Protein AF-A0A9E4GFV7-F1 (afdb_monomer_lite)

Sequence (165 aa):
MAEIDGLAEPTETRSSQTGSWGEEIHGLAEIPDEPLDQAEIGVVEPGEFSASGETPATPFGRDLQEWSGPLMRLGFSFVAGFSLGYALAFFLKLTLVIVGGLLLALFGLQYVSLVEVNWPGIQAYYEAFVAWMQPRAGSFREFVISNIPAAGMAGLGLLLGLRKK

Secondary structure (DSSP, 8-state):
----------------------S--S--------------------------------HHH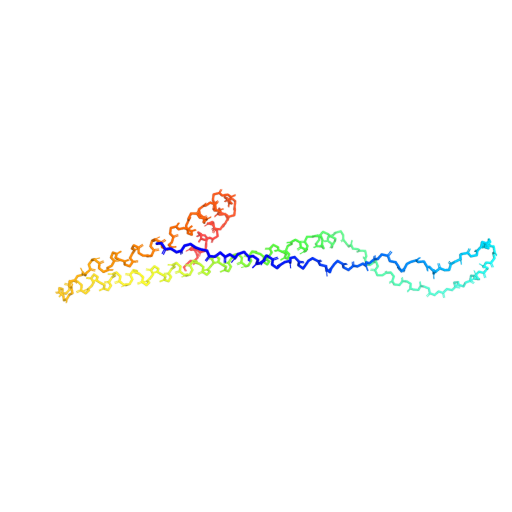HHHHHHHHHHHHHHHHHHHHHHHHHHHHHHHHHHHHHHHHHHHHHHHHHHTT-----HHHHHHHHHHHHHHHHHHHHHHHHHHHHTHHHHHHHHHHHHHHHT--

Structure (mmCIF, N/CA/C/O backbone):
data_AF-A0A9E4GFV7-F1
#
_entry.id   AF-A0A9E4GFV7-F1
#
loop_
_atom_site.group_PDB
_atom_site.id
_atom_site.type_symbol
_atom_site.label_atom_id
_atom_site.label_alt_id
_atom_site.label_comp_id
_atom_site.label_asym_id
_atom_site.label_entity_id
_atom_site.label_seq_id
_atom_site.pdbx_PDB_ins_code
_atom_site.Cartn_x
_atom_site.Cartn_y
_atom_site.Cartn_z
_atom_site.occupancy
_atom_site.B_iso_or_equiv
_atom_site.auth_seq_id
_atom_site.auth_comp_id
_atom_site.auth_asym_id
_atom_site.auth_atom_id
_atom_site.pdbx_PDB_model_num
ATOM 1 N N . MET A 1 1 ? 29.185 -39.917 36.099 1.00 45.16 1 MET A N 1
ATOM 2 C CA . MET A 1 1 ? 30.261 -40.884 35.803 1.00 45.16 1 MET A CA 1
ATOM 3 C C . MET A 1 1 ? 29.696 -41.963 34.897 1.00 45.16 1 MET A C 1
ATOM 5 O O . MET A 1 1 ? 28.927 -42.774 35.390 1.00 45.16 1 MET A O 1
ATOM 9 N N . ALA A 1 2 ? 30.013 -41.879 33.603 1.00 47.09 2 ALA A N 1
ATOM 10 C CA . ALA A 1 2 ? 30.158 -42.961 32.620 1.00 47.09 2 ALA A CA 1
ATOM 11 C C . ALA A 1 2 ? 30.236 -42.289 31.238 1.00 47.09 2 ALA A C 1
ATOM 13 O O . ALA A 1 2 ? 29.230 -42.029 30.587 1.00 47.09 2 ALA A O 1
ATOM 14 N N . GLU A 1 3 ? 31.460 -41.898 30.904 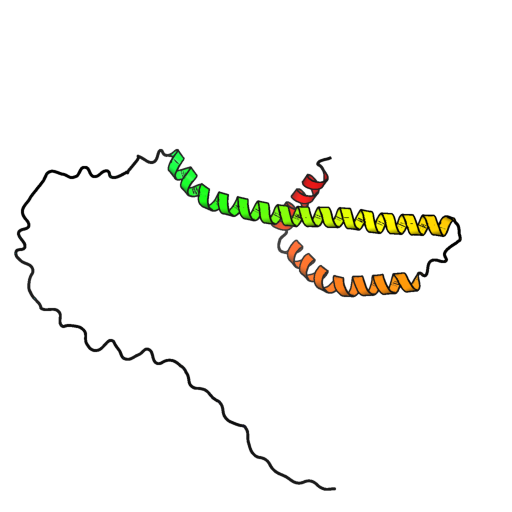1.00 53.06 3 GLU A N 1
ATOM 15 C CA . GLU A 1 3 ? 31.958 -41.626 29.559 1.00 53.06 3 GLU A CA 1
ATOM 16 C C . GLU A 1 3 ? 32.308 -42.960 28.894 1.00 53.06 3 GLU A C 1
ATOM 18 O O . GLU A 1 3 ? 32.741 -43.849 29.627 1.00 53.06 3 GLU A O 1
ATOM 23 N N . ILE A 1 4 ? 32.099 -43.050 27.571 1.00 52.94 4 ILE A N 1
ATOM 24 C CA . ILE A 1 4 ? 32.709 -43.911 26.526 1.00 52.94 4 ILE A CA 1
ATOM 25 C C . ILE A 1 4 ? 31.635 -44.313 25.497 1.00 52.94 4 ILE A C 1
ATOM 27 O O . ILE A 1 4 ? 30.527 -44.658 25.887 1.00 52.94 4 ILE A O 1
ATOM 31 N N . ASP A 1 5 ? 31.841 -44.393 24.187 1.00 49.22 5 ASP A N 1
ATOM 32 C CA . ASP A 1 5 ? 32.882 -44.004 23.225 1.00 49.22 5 ASP A CA 1
ATOM 33 C C . ASP A 1 5 ? 32.362 -44.536 21.859 1.00 49.22 5 ASP A C 1
ATOM 35 O O . ASP A 1 5 ? 31.526 -45.444 21.840 1.00 49.22 5 ASP A O 1
ATOM 39 N N . GLY A 1 6 ? 32.852 -44.016 20.731 1.00 57.94 6 GLY A N 1
ATOM 40 C CA . GLY A 1 6 ? 32.552 -44.507 19.370 1.00 57.94 6 GLY A CA 1
ATOM 41 C C . GLY A 1 6 ? 31.671 -43.543 18.565 1.00 57.94 6 GLY A C 1
ATOM 42 O O . GLY A 1 6 ? 30.458 -43.531 18.742 1.00 57.94 6 GLY A O 1
ATOM 43 N N . LEU A 1 7 ? 32.168 -42.601 17.751 1.00 53.88 7 LEU A N 1
ATOM 44 C CA . LEU A 1 7 ? 33.147 -42.661 16.645 1.00 53.88 7 LEU A CA 1
ATOM 45 C C . LEU A 1 7 ? 32.783 -43.661 15.531 1.00 53.88 7 LEU A C 1
ATOM 47 O O . LEU A 1 7 ? 32.591 -44.837 15.817 1.00 53.88 7 LEU A O 1
ATOM 51 N N . ALA A 1 8 ? 32.824 -43.145 14.287 1.00 52.62 8 ALA A N 1
ATOM 52 C CA . ALA A 1 8 ? 32.525 -43.734 12.963 1.00 52.62 8 ALA A CA 1
ATOM 53 C C . ALA A 1 8 ? 31.075 -43.479 12.478 1.00 52.62 8 ALA A C 1
ATOM 55 O O . ALA A 1 8 ? 30.134 -43.879 13.144 1.00 52.62 8 ALA A O 1
ATOM 56 N N . GLU A 1 9 ? 30.751 -42.807 11.366 1.00 63.97 9 GLU A N 1
ATOM 57 C CA . GLU A 1 9 ? 31.489 -42.365 10.173 1.00 63.97 9 GLU A CA 1
ATOM 58 C C . GLU A 1 9 ? 30.680 -41.271 9.426 1.00 63.97 9 GLU A C 1
ATOM 60 O O . GLU A 1 9 ? 29.446 -41.324 9.411 1.00 63.97 9 GLU A O 1
ATOM 65 N N . PRO A 1 10 ? 31.333 -40.299 8.758 1.00 60.88 10 PRO A N 1
ATOM 66 C CA . PRO A 1 10 ? 30.696 -39.442 7.763 1.00 60.88 10 PRO A CA 1
ATOM 67 C C . PRO A 1 10 ? 30.515 -40.225 6.454 1.00 60.88 10 PRO A C 1
ATOM 69 O O . PRO A 1 10 ? 31.488 -40.558 5.783 1.00 60.88 10 PRO A O 1
ATOM 72 N N . THR A 1 11 ? 29.273 -40.511 6.065 1.00 55.50 11 THR A N 1
ATOM 73 C CA . THR A 1 11 ? 28.989 -41.125 4.761 1.00 55.50 11 THR A CA 1
ATOM 74 C C . THR A 1 11 ? 29.206 -40.105 3.644 1.00 55.50 11 THR A C 1
ATOM 76 O O . THR A 1 11 ? 28.389 -39.225 3.389 1.00 55.50 11 THR A O 1
ATOM 79 N N . GLU A 1 12 ? 30.389 -40.224 3.045 1.00 57.69 12 GLU A N 1
ATOM 80 C CA . GLU A 1 12 ? 30.767 -39.943 1.661 1.00 57.69 12 GLU A CA 1
ATOM 81 C C . GLU A 1 12 ? 29.732 -39.245 0.760 1.00 57.69 12 GLU A C 1
ATOM 83 O O . GLU A 1 12 ? 28.729 -39.796 0.307 1.00 57.69 12 GLU A O 1
ATOM 88 N N . THR A 1 13 ? 30.101 -38.017 0.407 1.00 52.94 13 THR A N 1
ATOM 89 C CA . THR A 1 13 ? 30.185 -37.493 -0.963 1.00 52.94 13 THR A CA 1
ATOM 90 C C . THR A 1 13 ? 29.754 -38.437 -2.096 1.00 52.94 13 THR A C 1
ATOM 92 O O . THR A 1 13 ? 30.529 -39.273 -2.555 1.00 52.94 13 THR A O 1
ATOM 95 N N . ARG A 1 14 ? 28.577 -38.186 -2.684 1.00 43.41 14 ARG A N 1
ATOM 96 C CA . ARG A 1 14 ? 28.228 -38.668 -4.032 1.00 43.41 14 ARG A CA 1
ATOM 97 C C . ARG A 1 14 ? 28.362 -37.541 -5.054 1.00 43.41 14 ARG A C 1
ATOM 99 O O . ARG A 1 14 ? 27.383 -36.989 -5.542 1.00 43.41 14 ARG A O 1
ATOM 106 N N . SER A 1 15 ? 29.607 -37.205 -5.369 1.00 53.91 15 SER A N 1
ATOM 107 C CA . SER A 1 15 ? 29.991 -36.508 -6.595 1.00 53.91 15 SER A CA 1
ATOM 108 C C . SER A 1 15 ? 30.201 -37.541 -7.703 1.00 53.91 15 SER A C 1
ATOM 110 O O . SER A 1 15 ? 31.150 -38.316 -7.620 1.00 53.91 15 SER A O 1
ATOM 112 N N . SER A 1 16 ? 29.32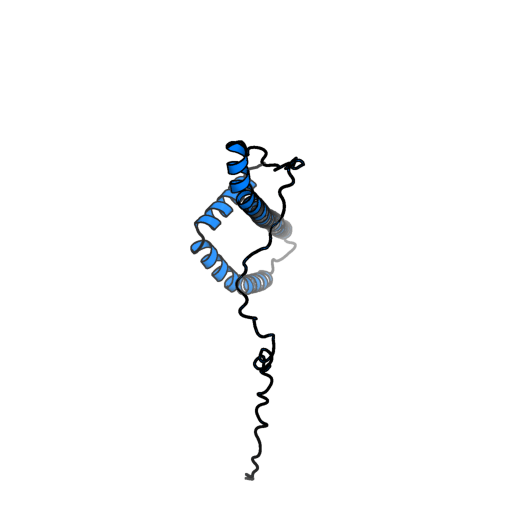3 -37.591 -8.710 1.00 56.09 16 SER A N 1
ATOM 113 C CA . SER A 1 16 ? 29.622 -38.129 -10.057 1.00 56.09 16 SER A CA 1
ATOM 114 C C . SER A 1 16 ? 28.362 -38.214 -10.925 1.00 56.09 16 SER A C 1
ATOM 116 O 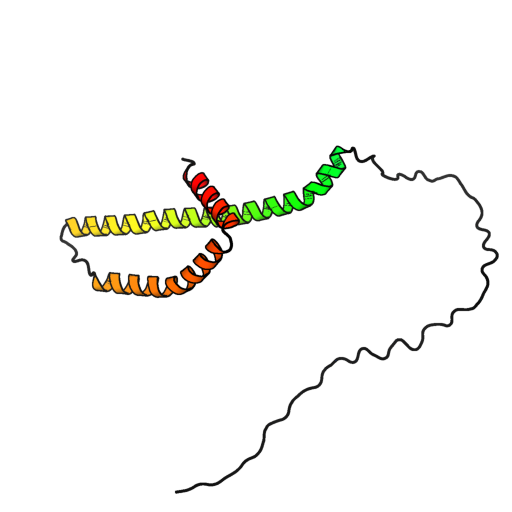O . SER A 1 16 ? 27.718 -39.255 -11.012 1.00 56.09 16 SER A O 1
ATOM 118 N N . GLN A 1 17 ? 28.028 -37.128 -11.624 1.00 51.59 17 GLN A N 1
ATOM 119 C CA . GLN A 1 17 ? 27.384 -37.253 -12.937 1.00 51.59 17 GLN A CA 1
ATOM 120 C C . GLN A 1 17 ? 27.592 -35.980 -13.765 1.00 51.59 17 GLN A C 1
ATOM 122 O O . GLN A 1 17 ? 26.668 -35.246 -14.095 1.00 51.59 17 GLN A O 1
ATOM 127 N N . THR A 1 18 ? 28.852 -35.690 -14.082 1.00 53.72 18 THR A N 1
ATOM 128 C CA . THR A 1 18 ? 29.179 -34.779 -15.179 1.00 53.72 18 THR A CA 1
ATOM 129 C C . THR A 1 18 ? 29.176 -35.617 -16.450 1.00 53.72 18 THR A C 1
ATOM 131 O O . THR A 1 18 ? 30.054 -36.459 -16.639 1.00 53.72 18 THR A O 1
ATOM 134 N N . GLY A 1 19 ? 28.144 -35.447 -17.276 1.00 48.47 19 GLY A N 1
ATOM 135 C CA . GLY A 1 19 ? 28.059 -36.075 -18.589 1.00 48.47 19 GLY A CA 1
ATOM 136 C C . GLY A 1 19 ? 29.269 -35.689 -19.433 1.00 48.47 19 GLY A C 1
ATOM 137 O O . GLY A 1 19 ? 29.464 -34.516 -19.748 1.00 48.47 19 GLY A O 1
ATOM 138 N N . SER A 1 20 ? 30.081 -36.697 -19.737 1.00 54.44 20 SER A N 1
ATOM 139 C CA . SER A 1 20 ? 31.153 -36.673 -20.722 1.00 54.44 20 SER A CA 1
ATOM 140 C C . SER A 1 20 ? 30.538 -36.489 -22.111 1.00 54.44 20 SER A C 1
ATOM 142 O O . SER A 1 20 ? 29.921 -37.408 -22.641 1.00 54.44 20 SER A O 1
ATOM 144 N N . TRP A 1 21 ? 30.675 -35.289 -22.672 1.00 52.56 21 TRP A N 1
ATOM 145 C CA . TRP A 1 21 ? 30.280 -34.939 -24.042 1.00 52.56 21 TRP A CA 1
ATOM 146 C C . TRP A 1 21 ? 31.533 -34.644 -24.880 1.00 52.56 21 TRP A C 1
ATOM 148 O O . TRP A 1 21 ? 31.685 -33.545 -25.407 1.00 52.56 21 TRP A O 1
ATOM 158 N N . GLY A 1 22 ? 32.483 -35.586 -24.906 1.00 60.06 22 GLY A N 1
ATOM 159 C CA . GLY A 1 22 ? 33.850 -35.315 -25.369 1.00 60.06 22 GLY A CA 1
ATOM 160 C C . GLY A 1 22 ? 34.445 -36.202 -26.466 1.00 60.06 22 GLY A C 1
ATOM 161 O O . GLY A 1 22 ? 35.547 -35.883 -26.893 1.00 60.06 22 GLY A O 1
ATOM 162 N N . GLU A 1 23 ? 33.803 -37.278 -26.943 1.00 57.78 23 GLU A N 1
ATOM 163 C CA . GLU A 1 23 ? 34.513 -38.281 -27.774 1.00 57.78 23 GLU A CA 1
ATOM 164 C C . GLU A 1 23 ? 33.721 -38.859 -28.971 1.00 57.78 23 GLU A C 1
ATOM 166 O O . GLU A 1 23 ? 33.834 -40.041 -29.272 1.00 57.78 23 GLU A O 1
ATOM 171 N N . GLU A 1 24 ? 32.962 -38.044 -29.717 1.00 56.12 24 GLU A N 1
ATOM 172 C CA . GLU A 1 24 ? 32.295 -38.496 -30.965 1.00 56.12 24 GLU A CA 1
ATOM 173 C C . GLU A 1 24 ? 32.476 -37.551 -32.174 1.00 56.12 24 GLU A C 1
ATOM 175 O O . GLU A 1 24 ? 31.536 -37.296 -32.921 1.00 56.12 24 GLU A O 1
ATOM 180 N N . ILE A 1 25 ? 33.687 -37.033 -32.426 1.00 57.78 25 ILE A N 1
ATOM 181 C CA . ILE A 1 25 ? 33.999 -36.397 -33.734 1.00 57.78 25 ILE A CA 1
ATOM 182 C C . ILE A 1 25 ? 35.236 -36.966 -34.445 1.00 57.78 25 ILE A C 1
ATOM 184 O O . ILE A 1 25 ? 35.728 -36.386 -35.410 1.00 57.78 25 ILE A O 1
ATOM 188 N N . HIS A 1 26 ? 35.717 -38.140 -34.032 1.00 55.50 26 HIS A N 1
ATOM 189 C CA . HIS A 1 26 ? 36.715 -38.895 -34.793 1.00 55.50 26 HIS A CA 1
ATOM 190 C C . HIS A 1 26 ? 36.020 -39.834 -35.787 1.00 55.50 26 HIS A C 1
ATOM 192 O O . HIS A 1 26 ? 35.773 -40.994 -35.474 1.00 55.50 26 HIS A O 1
ATOM 198 N N . GLY A 1 27 ? 35.718 -39.341 -36.993 1.00 58.59 27 GLY A N 1
ATOM 199 C CA . GLY A 1 27 ? 35.393 -40.230 -38.116 1.00 58.59 27 GLY A CA 1
ATOM 200 C C . GLY A 1 27 ? 34.314 -39.764 -39.086 1.00 58.59 27 GLY A C 1
ATOM 201 O O . GLY A 1 27 ? 33.407 -40.538 -39.370 1.00 58.59 27 GLY A O 1
ATOM 202 N N . LEU A 1 28 ? 34.420 -38.556 -39.648 1.00 57.91 28 LEU A N 1
ATOM 203 C CA . LEU A 1 28 ? 33.692 -38.213 -40.874 1.00 57.91 28 LEU A CA 1
ATOM 204 C C . LEU A 1 28 ? 34.648 -37.633 -41.927 1.00 57.91 28 LEU A C 1
ATOM 206 O O . LEU A 1 28 ? 35.062 -36.484 -41.844 1.00 57.91 28 LEU A O 1
ATOM 210 N N . ALA A 1 29 ? 34.964 -38.502 -42.890 1.00 59.06 29 ALA A N 1
ATOM 211 C CA . ALA A 1 29 ? 35.114 -38.232 -44.320 1.00 59.06 29 ALA A CA 1
ATOM 212 C C . ALA A 1 29 ? 36.098 -37.129 -44.763 1.00 59.06 29 ALA A C 1
ATOM 214 O O . ALA A 1 29 ? 35.738 -35.978 -44.987 1.00 59.06 29 ALA A O 1
ATOM 215 N N . GLU A 1 30 ? 37.345 -37.558 -44.944 1.00 57.72 30 GLU A N 1
ATOM 216 C CA . GLU A 1 30 ? 38.191 -37.341 -46.131 1.00 57.72 30 GLU A CA 1
ATOM 217 C C . GLU A 1 30 ? 37.554 -36.492 -47.255 1.00 57.72 30 GLU A C 1
ATOM 219 O O . GLU A 1 30 ? 36.613 -36.923 -47.922 1.00 57.72 30 GLU A O 1
ATOM 224 N N . ILE A 1 31 ? 38.078 -35.279 -47.458 1.00 67.56 31 ILE A N 1
ATOM 225 C CA . ILE A 1 31 ? 37.732 -34.397 -48.581 1.00 67.56 31 ILE A CA 1
ATOM 226 C C . ILE A 1 31 ? 38.681 -34.747 -49.740 1.00 67.56 31 ILE A C 1
ATOM 228 O O . ILE A 1 31 ? 39.886 -34.591 -49.560 1.00 67.56 31 ILE A O 1
ATOM 232 N N . PRO A 1 32 ? 38.193 -35.225 -50.898 1.00 65.56 32 PRO A N 1
ATOM 233 C CA . PRO A 1 32 ? 39.040 -35.460 -52.065 1.00 65.56 32 PRO A CA 1
ATOM 234 C C . PRO A 1 32 ? 39.450 -34.138 -52.739 1.00 65.56 32 PRO A C 1
ATOM 236 O O . PRO A 1 32 ? 38.620 -33.260 -52.979 1.00 65.56 32 PRO A O 1
ATOM 239 N N . ASP A 1 33 ? 40.738 -34.023 -53.065 1.00 65.88 33 ASP A N 1
ATOM 240 C CA . ASP A 1 33 ? 41.407 -32.838 -53.620 1.00 65.88 33 ASP A CA 1
ATOM 241 C C . ASP A 1 33 ? 41.214 -32.677 -55.149 1.00 65.88 33 ASP A C 1
ATOM 243 O O . ASP A 1 33 ? 42.184 -32.501 -55.891 1.00 65.88 33 ASP A O 1
ATOM 247 N N . GLU A 1 34 ? 39.983 -32.765 -55.664 1.00 67.56 34 GLU A N 1
ATOM 248 C CA . GLU A 1 34 ? 39.726 -32.568 -57.102 1.00 67.56 34 GLU A CA 1
ATOM 249 C C . GLU A 1 34 ? 39.539 -31.077 -57.466 1.00 67.56 34 GLU A C 1
ATOM 251 O O . GLU A 1 34 ? 38.700 -30.391 -56.872 1.00 67.56 34 GLU A O 1
ATOM 256 N N . PRO A 1 35 ? 40.288 -30.540 -58.454 1.00 60.00 35 PRO A N 1
ATOM 257 C CA . PRO A 1 35 ? 40.050 -29.201 -58.976 1.00 60.00 35 PRO A CA 1
ATOM 258 C C . PRO A 1 35 ? 38.733 -29.185 -59.761 1.00 60.00 35 PRO A C 1
ATOM 260 O O . PRO A 1 35 ? 38.550 -29.937 -60.709 1.00 60.00 35 PRO A O 1
ATOM 263 N N . LEU A 1 36 ? 37.806 -28.316 -59.359 1.00 58.44 36 LEU A N 1
ATOM 264 C CA . LEU A 1 36 ? 36.507 -28.134 -60.010 1.00 58.44 36 LEU A CA 1
ATOM 265 C C . LEU A 1 36 ? 36.656 -27.350 -61.325 1.00 58.44 36 LEU A C 1
ATOM 267 O O . LEU A 1 36 ? 36.263 -26.185 -61.410 1.00 58.44 36 LEU A O 1
ATOM 271 N N . ASP A 1 37 ? 37.229 -27.970 -62.354 1.00 57.41 37 ASP A N 1
ATOM 272 C CA . ASP A 1 37 ? 37.051 -27.545 -63.736 1.00 57.41 37 ASP A CA 1
ATOM 273 C C . ASP A 1 37 ? 35.950 -28.387 -64.403 1.00 57.41 37 ASP A C 1
ATOM 275 O O . ASP A 1 37 ? 35.968 -29.610 -64.378 1.00 57.41 37 ASP A O 1
ATOM 279 N N . GLN A 1 38 ? 34.989 -27.701 -65.032 1.00 54.28 38 GLN A N 1
ATOM 280 C CA . GLN A 1 38 ? 33.956 -28.261 -65.921 1.00 54.28 38 GLN A CA 1
ATOM 281 C C . GLN A 1 38 ? 32.694 -28.859 -65.269 1.00 54.28 38 GLN A C 1
ATOM 283 O O . GLN A 1 38 ? 32.363 -30.030 -65.434 1.00 54.28 38 GLN A O 1
ATOM 288 N N . ALA A 1 39 ? 31.871 -27.984 -64.683 1.00 53.16 39 ALA A N 1
ATOM 289 C CA . ALA A 1 39 ? 30.416 -28.129 -64.765 1.00 53.16 39 ALA A CA 1
ATOM 290 C C . ALA A 1 39 ? 29.864 -27.043 -65.703 1.00 53.16 39 ALA A C 1
ATOM 292 O O . ALA A 1 39 ? 29.544 -25.930 -65.287 1.00 53.16 39 ALA A O 1
ATOM 293 N N . GLU A 1 40 ? 29.803 -27.365 -66.996 1.00 55.53 40 GLU A N 1
ATOM 294 C CA . GLU A 1 40 ? 29.053 -26.608 -67.997 1.00 55.53 40 GLU A CA 1
ATOM 295 C C . GLU A 1 40 ? 27.552 -26.783 -67.693 1.00 55.53 40 GLU A C 1
ATOM 297 O O . GLU A 1 40 ? 26.933 -27.783 -68.058 1.00 55.53 40 GLU A O 1
ATOM 302 N N . ILE A 1 41 ? 26.963 -25.845 -66.948 1.00 54.50 41 ILE A N 1
ATOM 303 C CA . ILE A 1 41 ? 25.509 -25.763 -66.779 1.00 54.50 41 ILE A CA 1
ATOM 304 C C . ILE A 1 41 ? 24.991 -24.814 -67.857 1.00 54.50 41 ILE A C 1
ATOM 306 O O . ILE A 1 41 ? 25.247 -23.610 -67.831 1.00 54.50 41 ILE A O 1
ATOM 310 N N . GLY A 1 42 ? 24.296 -25.399 -68.830 1.00 48.28 42 GLY A N 1
ATOM 311 C CA . GLY A 1 42 ? 23.707 -24.707 -69.966 1.00 48.28 42 GLY A CA 1
ATOM 312 C C . GLY A 1 42 ? 22.725 -23.606 -69.563 1.00 48.28 42 GLY A C 1
ATOM 313 O O . GLY A 1 42 ? 21.895 -23.760 -68.668 1.00 48.28 42 GLY A O 1
ATOM 314 N N . VAL A 1 43 ? 22.822 -22.500 -70.294 1.00 58.03 43 VAL A N 1
ATOM 315 C CA . VAL A 1 43 ? 21.874 -21.387 -70.313 1.00 58.03 43 VAL A CA 1
ATOM 316 C C . VAL A 1 43 ? 20.490 -21.882 -70.743 1.00 58.03 43 VAL A C 1
ATOM 318 O O . VAL A 1 43 ? 20.318 -22.345 -71.871 1.00 58.03 43 VAL A O 1
ATOM 321 N N . VAL A 1 44 ? 19.496 -21.713 -69.867 1.00 61.28 44 VAL A N 1
ATOM 322 C CA . VAL A 1 44 ? 18.069 -21.650 -70.220 1.00 61.28 44 VAL A CA 1
ATOM 323 C C . VAL A 1 44 ? 17.432 -20.485 -69.448 1.00 61.28 44 VAL A C 1
ATOM 325 O O . VAL A 1 44 ? 16.983 -20.645 -68.319 1.00 61.28 44 VAL A O 1
ATOM 328 N N . GLU A 1 45 ? 17.380 -19.305 -70.067 1.00 60.44 45 GLU A N 1
ATOM 329 C CA . GLU A 1 45 ? 16.259 -18.359 -69.899 1.00 60.44 45 GLU A CA 1
ATOM 330 C C . GLU A 1 45 ? 15.182 -18.771 -70.926 1.00 60.44 45 GLU A C 1
ATOM 332 O O . GLU A 1 45 ? 15.586 -19.204 -72.009 1.00 60.44 45 GLU A O 1
ATOM 337 N N . PRO A 1 46 ? 13.851 -18.675 -70.697 1.00 54.25 46 PRO A N 1
ATOM 338 C CA . PRO A 1 46 ? 13.146 -17.671 -69.893 1.00 54.25 46 PRO A CA 1
ATOM 339 C C . PRO A 1 46 ? 12.024 -18.246 -68.997 1.00 54.25 46 PRO A C 1
ATOM 341 O O . PRO A 1 46 ? 11.250 -19.115 -69.402 1.00 54.25 46 PRO A O 1
ATOM 344 N N . GLY A 1 47 ? 11.846 -17.701 -67.795 1.00 54.44 47 GLY A N 1
ATOM 345 C CA . GLY A 1 47 ? 10.704 -18.109 -66.971 1.00 54.44 47 GLY A CA 1
ATOM 346 C C . GLY A 1 47 ? 10.673 -17.616 -65.538 1.00 54.44 47 GLY A C 1
ATOM 347 O O . GLY A 1 47 ? 9.935 -18.181 -64.741 1.00 54.44 47 GLY A O 1
ATOM 348 N N . GLU A 1 48 ? 11.424 -16.578 -65.187 1.00 50.75 48 GLU A N 1
ATOM 349 C CA . GLU A 1 48 ? 11.317 -15.981 -63.862 1.00 50.75 48 GLU A CA 1
ATOM 350 C C . GLU A 1 48 ? 10.388 -14.771 -63.933 1.00 50.75 48 GLU A C 1
ATOM 352 O O . GLU A 1 48 ? 10.812 -13.619 -63.941 1.00 50.75 48 GLU A O 1
ATOM 357 N N . PHE A 1 49 ? 9.077 -15.029 -63.879 1.00 55.09 49 PHE A N 1
ATOM 358 C CA . PHE A 1 49 ? 8.241 -14.155 -63.058 1.00 55.09 49 PHE A CA 1
ATOM 359 C C . PHE A 1 49 ? 8.656 -14.401 -61.605 1.00 55.09 49 PHE A C 1
ATOM 361 O O . PHE A 1 49 ? 7.951 -15.037 -60.822 1.00 55.09 49 PHE A O 1
ATOM 368 N N . SER A 1 50 ? 9.832 -13.882 -61.253 1.00 53.72 50 SER A N 1
ATOM 369 C CA . SER A 1 50 ? 10.115 -13.489 -59.892 1.00 53.72 50 SER A CA 1
ATOM 370 C C . SER A 1 50 ? 9.089 -12.413 -59.580 1.00 53.72 50 SER A C 1
ATOM 372 O O . SER A 1 50 ? 9.289 -11.226 -59.819 1.00 53.72 50 SER A O 1
ATOM 374 N N . ALA A 1 51 ? 7.954 -12.845 -59.037 1.00 54.44 51 ALA A N 1
ATOM 375 C CA . ALA A 1 51 ? 7.243 -12.056 -58.059 1.00 54.44 51 ALA A CA 1
ATOM 376 C C . ALA A 1 51 ? 8.172 -11.933 -56.843 1.00 54.44 51 ALA A C 1
ATOM 378 O O . ALA A 1 51 ? 7.911 -12.487 -55.777 1.00 54.44 51 ALA A O 1
ATOM 379 N N . SER A 1 52 ? 9.285 -11.211 -57.008 1.00 49.78 52 SER A N 1
ATOM 380 C CA . SER A 1 52 ? 9.869 -10.481 -55.910 1.00 49.78 52 SER A CA 1
ATOM 381 C C . SER A 1 52 ? 8.753 -9.549 -55.472 1.00 49.78 52 SER A C 1
ATOM 383 O O . SER A 1 52 ? 8.470 -8.516 -56.075 1.00 49.78 52 SER A O 1
ATOM 385 N N . GLY A 1 53 ? 8.037 -9.975 -54.435 1.00 56.16 53 GLY A N 1
ATOM 386 C CA . GLY A 1 53 ? 7.098 -9.158 -53.685 1.00 56.16 53 GLY A CA 1
ATOM 387 C C . GLY A 1 53 ? 7.819 -8.026 -52.958 1.00 56.16 53 GLY A C 1
ATOM 388 O O . GLY A 1 53 ? 7.493 -7.723 -51.816 1.00 56.16 53 GLY A O 1
ATOM 389 N N . GLU A 1 54 ? 8.781 -7.377 -53.608 1.00 58.41 54 GLU A N 1
ATOM 390 C CA . GLU A 1 54 ? 9.272 -6.057 -53.273 1.00 58.41 54 GLU A CA 1
ATOM 391 C C . GLU A 1 54 ? 8.180 -5.078 -53.695 1.00 58.41 54 GLU A C 1
ATOM 393 O O . GLU A 1 54 ? 8.308 -4.291 -54.630 1.00 58.41 54 GLU A O 1
ATOM 398 N N . THR A 1 55 ? 7.048 -5.147 -52.989 1.00 59.25 55 THR A N 1
ATOM 399 C CA . THR A 1 55 ? 6.165 -3.993 -52.906 1.00 59.25 55 THR A CA 1
ATOM 400 C C . THR A 1 55 ? 7.066 -2.880 -52.389 1.00 59.25 55 THR A C 1
ATOM 402 O O . THR A 1 55 ? 7.606 -3.045 -51.290 1.00 59.25 55 THR A O 1
ATOM 405 N N . PRO A 1 56 ? 7.315 -1.803 -53.157 1.00 59.75 56 PRO A N 1
ATOM 406 C CA . PRO A 1 56 ? 8.188 -0.739 -52.707 1.00 59.75 56 PRO A CA 1
ATOM 407 C C . PRO A 1 56 ? 7.569 -0.224 -51.420 1.00 59.75 56 PRO A C 1
ATOM 409 O O . PRO A 1 56 ? 6.489 0.366 -51.438 1.00 59.75 56 PRO A O 1
ATOM 412 N N . ALA A 1 57 ? 8.200 -0.548 -50.290 1.00 60.34 57 ALA A N 1
ATOM 413 C CA . ALA A 1 57 ? 7.729 -0.120 -48.995 1.00 60.34 57 ALA A CA 1
ATOM 414 C C . ALA A 1 57 ? 7.775 1.405 -49.030 1.00 60.34 57 ALA A C 1
ATOM 416 O O . ALA A 1 57 ? 8.850 2.008 -48.944 1.00 60.34 57 ALA A O 1
ATOM 417 N N . THR A 1 58 ? 6.609 2.020 -49.243 1.00 64.88 58 THR A N 1
ATOM 418 C CA . THR A 1 58 ? 6.422 3.466 -49.160 1.00 64.88 58 THR A CA 1
ATOM 419 C C . THR A 1 58 ? 7.126 3.949 -47.895 1.00 64.88 58 THR A C 1
ATOM 421 O O . THR A 1 58 ? 7.014 3.256 -46.884 1.00 64.88 58 THR A O 1
ATOM 424 N N . PRO A 1 59 ? 7.840 5.090 -47.912 1.00 67.06 59 PRO A N 1
ATOM 425 C CA . PRO A 1 59 ? 8.652 5.548 -46.780 1.00 67.06 59 PRO A CA 1
ATOM 426 C C . PRO A 1 59 ? 7.923 5.435 -45.429 1.00 67.06 59 PRO A C 1
ATOM 428 O O . PRO A 1 59 ? 8.445 4.838 -44.496 1.00 67.06 59 PRO A O 1
ATOM 431 N N . PHE A 1 60 ? 6.644 5.827 -45.403 1.00 64.62 60 PHE A N 1
ATOM 432 C CA . PHE A 1 60 ? 5.752 5.726 -44.243 1.00 64.62 60 PHE A CA 1
ATOM 433 C C . PHE A 1 60 ? 5.514 4.305 -43.699 1.00 64.62 60 PHE A C 1
ATOM 435 O O . PHE A 1 60 ? 5.248 4.136 -42.514 1.00 64.62 60 PHE A O 1
ATOM 442 N N . GLY A 1 61 ? 5.577 3.270 -44.537 1.00 68.38 61 GLY A N 1
ATOM 443 C CA . GLY A 1 61 ? 5.364 1.882 -44.123 1.00 68.38 61 GLY A CA 1
ATOM 444 C C . GLY A 1 61 ? 6.529 1.316 -43.311 1.00 68.38 61 GLY A C 1
ATOM 445 O O . GLY A 1 61 ? 6.300 0.547 -42.381 1.00 68.38 61 GLY A O 1
ATOM 446 N N . ARG A 1 62 ? 7.769 1.733 -43.611 1.00 71.19 62 ARG A N 1
ATOM 447 C CA . ARG A 1 62 ? 8.958 1.298 -42.859 1.00 71.19 62 ARG A CA 1
ATOM 448 C C . ARG A 1 62 ? 8.994 1.902 -41.460 1.00 71.19 62 ARG A C 1
ATOM 450 O O . ARG A 1 62 ? 9.245 1.171 -40.506 1.00 71.19 62 ARG A O 1
ATOM 457 N N . ASP A 1 63 ? 8.632 3.177 -41.341 1.00 75.50 63 ASP A N 1
ATOM 458 C CA . ASP A 1 63 ? 8.562 3.865 -40.051 1.00 75.50 63 ASP A CA 1
ATOM 459 C C . ASP A 1 63 ? 7.502 3.210 -39.147 1.00 75.50 63 ASP A C 1
ATOM 461 O O . ASP A 1 63 ? 7.757 2.872 -37.997 1.00 75.50 63 ASP A O 1
ATOM 465 N N . LEU A 1 64 ? 6.309 2.911 -39.665 1.00 70.56 64 LEU A N 1
ATOM 466 C CA . LEU A 1 64 ? 5.280 2.232 -38.869 1.00 70.56 64 LEU A CA 1
ATOM 467 C C . LEU A 1 64 ? 5.686 0.804 -38.471 1.00 70.56 64 LEU A C 1
ATOM 469 O O . LEU A 1 64 ? 5.359 0.373 -37.366 1.00 70.56 64 LEU A O 1
ATOM 473 N N . GLN A 1 65 ? 6.417 0.080 -39.324 1.00 73.69 65 GLN A N 1
ATOM 474 C CA . GLN A 1 65 ? 6.930 -1.255 -39.004 1.00 73.69 65 GLN A CA 1
ATOM 475 C C . GLN A 1 65 ? 7.966 -1.200 -37.868 1.00 73.69 65 GLN A C 1
ATOM 477 O O . GLN A 1 65 ? 7.891 -2.011 -36.944 1.00 73.69 65 GLN A O 1
ATOM 482 N N . GLU A 1 66 ? 8.867 -0.214 -37.883 1.00 78.75 66 GLU A N 1
ATOM 483 C CA . GLU A 1 66 ? 9.881 0.009 -36.841 1.00 78.75 66 GLU A CA 1
ATOM 484 C C . GLU A 1 66 ? 9.250 0.402 -35.496 1.00 78.75 66 GLU A C 1
ATOM 486 O O . GLU A 1 66 ? 9.634 -0.105 -34.439 1.00 78.75 66 GLU A O 1
ATOM 491 N N . TRP A 1 67 ? 8.210 1.237 -35.531 1.00 76.94 67 TRP A N 1
ATOM 492 C CA . TRP A 1 67 ? 7.517 1.695 -34.328 1.00 76.94 67 TRP A CA 1
ATOM 493 C C . TRP A 1 67 ? 6.458 0.704 -33.814 1.00 76.94 67 TRP A C 1
ATOM 495 O O . TRP A 1 67 ? 6.135 0.731 -32.626 1.00 76.94 67 TRP A O 1
ATOM 505 N N . SER A 1 68 ? 5.953 -0.216 -34.646 1.00 78.75 68 SER A N 1
ATOM 506 C CA . SER A 1 68 ? 4.909 -1.186 -34.266 1.00 78.75 68 SER A CA 1
ATOM 507 C C . SER A 1 68 ? 5.308 -2.102 -33.101 1.00 78.75 68 SER A C 1
ATOM 509 O O . SER A 1 68 ? 4.509 -2.328 -32.187 1.00 78.75 68 SER A O 1
ATOM 511 N N . GLY A 1 69 ? 6.552 -2.591 -33.087 1.00 79.44 69 GLY A N 1
ATOM 512 C CA . GLY A 1 69 ? 7.065 -3.498 -32.055 1.00 79.44 69 GLY A CA 1
ATOM 513 C C . GLY A 1 69 ? 7.132 -2.854 -30.662 1.00 79.44 69 GLY A C 1
ATOM 514 O O . GLY A 1 69 ? 6.557 -3.394 -29.709 1.00 79.44 69 GLY A O 1
ATOM 515 N N . PRO A 1 70 ? 7.790 -1.689 -30.514 1.00 81.88 70 PRO A N 1
ATOM 516 C CA . PRO A 1 70 ? 7.804 -0.934 -29.264 1.00 81.88 70 PRO A CA 1
ATOM 517 C C . PRO A 1 70 ? 6.409 -0.479 -28.820 1.00 81.88 70 PRO A C 1
ATOM 519 O O . PRO A 1 70 ? 6.089 -0.603 -27.640 1.00 81.88 70 PRO A O 1
ATOM 522 N N . LEU A 1 71 ? 5.555 -0.013 -29.738 1.00 82.62 71 LEU A N 1
ATOM 523 C CA . LEU A 1 71 ? 4.223 0.504 -29.403 1.00 82.62 71 LEU A CA 1
ATOM 524 C C . LEU A 1 71 ? 3.284 -0.596 -28.878 1.00 82.62 71 LEU A C 1
ATOM 526 O O . LEU A 1 71 ? 2.561 -0.369 -27.911 1.00 82.62 71 LEU A O 1
ATOM 530 N N . MET A 1 72 ? 3.350 -1.809 -29.440 1.00 82.88 72 MET A N 1
ATOM 531 C CA . MET A 1 72 ? 2.657 -2.996 -28.912 1.00 82.88 72 MET A CA 1
ATOM 532 C C . MET A 1 72 ? 3.115 -3.343 -27.488 1.00 82.88 72 MET A C 1
ATOM 534 O O . MET A 1 72 ? 2.293 -3.570 -26.597 1.00 82.88 72 MET A O 1
ATOM 538 N N . ARG A 1 73 ? 4.433 -3.347 -27.247 1.00 79.81 73 ARG A N 1
ATOM 539 C CA . ARG A 1 73 ? 5.015 -3.632 -25.923 1.00 79.81 73 ARG A CA 1
ATOM 540 C C . ARG A 1 73 ? 4.640 -2.567 -24.885 1.00 79.81 73 ARG A C 1
ATOM 542 O O . ARG A 1 73 ? 4.354 -2.890 -23.728 1.00 79.81 73 ARG A O 1
ATOM 549 N N . LEU A 1 74 ? 4.595 -1.306 -25.300 1.00 84.38 74 LEU A N 1
ATOM 550 C CA . LEU A 1 74 ? 4.244 -0.171 -24.449 1.00 84.38 74 LEU A CA 1
ATOM 551 C C . LEU A 1 74 ? 2.735 -0.141 -24.164 1.00 84.38 74 LEU A C 1
ATOM 553 O O . LEU A 1 74 ? 2.333 0.059 -23.023 1.00 84.38 74 LEU A O 1
ATOM 557 N N . GLY A 1 75 ? 1.896 -0.453 -25.155 1.00 82.56 75 GLY A N 1
ATOM 558 C CA . GLY A 1 75 ? 0.449 -0.577 -24.985 1.00 82.56 75 GLY A CA 1
ATOM 559 C C . GLY A 1 75 ? 0.061 -1.678 -23.995 1.00 82.56 75 GLY A C 1
ATOM 560 O O . GLY A 1 75 ? -0.723 -1.432 -23.080 1.00 82.56 75 GLY A O 1
ATOM 561 N N . PHE A 1 76 ? 0.653 -2.871 -24.112 1.00 83.88 76 PHE A N 1
ATOM 562 C CA . PHE A 1 76 ? 0.361 -3.978 -23.195 1.00 83.88 76 PHE A CA 1
ATOM 563 C C . PHE A 1 76 ? 0.786 -3.677 -21.750 1.00 83.88 76 PHE A C 1
ATOM 565 O O . PHE A 1 76 ? 0.011 -3.890 -20.818 1.00 83.88 76 PHE A O 1
ATOM 572 N N . SER A 1 77 ? 1.990 -3.130 -21.550 1.00 76.38 77 SER A N 1
ATOM 573 C CA . SER A 1 77 ? 2.474 -2.753 -20.214 1.00 76.38 77 SER A CA 1
ATOM 574 C C . SER A 1 77 ? 1.711 -1.563 -19.619 1.00 76.38 77 SER A C 1
ATOM 576 O O . SER A 1 77 ? 1.463 -1.548 -18.413 1.00 76.38 77 SER A O 1
ATOM 578 N N . PHE A 1 78 ? 1.253 -0.617 -20.447 1.00 81.50 78 PHE A N 1
ATOM 579 C CA . PHE A 1 78 ? 0.356 0.458 -20.026 1.00 81.50 78 PHE A CA 1
ATOM 580 C C . PHE A 1 78 ? -0.989 -0.084 -19.548 1.00 81.50 78 PHE A C 1
ATOM 582 O O . PHE A 1 78 ? -1.436 0.299 -18.474 1.00 81.50 78 PHE A O 1
ATOM 589 N N . VAL A 1 79 ? -1.620 -1.000 -20.290 1.00 85.31 79 VAL A N 1
ATOM 590 C CA . VAL A 1 79 ? -2.887 -1.617 -19.867 1.00 85.31 79 VAL A CA 1
ATOM 591 C C . VAL A 1 79 ? -2.687 -2.436 -18.597 1.00 85.31 79 VAL A C 1
ATOM 593 O O . VAL A 1 79 ? -3.469 -2.287 -17.667 1.00 85.31 79 VAL A O 1
ATOM 596 N N . ALA A 1 80 ? -1.621 -3.235 -18.502 1.00 82.12 80 ALA A N 1
ATOM 597 C CA . ALA A 1 80 ? -1.325 -4.014 -17.301 1.00 82.12 80 ALA A CA 1
ATOM 598 C C . ALA A 1 80 ? -1.110 -3.113 -16.069 1.00 82.12 80 ALA A C 1
ATOM 600 O O . ALA A 1 80 ? -1.699 -3.349 -15.011 1.00 82.12 80 ALA A O 1
ATOM 601 N N . GLY A 1 81 ? -0.323 -2.043 -16.214 1.00 76.44 81 GLY A N 1
ATOM 602 C CA . GLY A 1 81 ? -0.095 -1.059 -15.156 1.00 76.44 81 GLY A CA 1
ATOM 603 C C . GLY A 1 81 ? -1.352 -0.261 -14.803 1.00 76.44 81 GLY A C 1
ATOM 604 O O . GLY A 1 81 ? -1.651 -0.073 -13.625 1.00 76.44 81 GLY A O 1
ATOM 605 N N . PHE A 1 82 ? -2.131 0.158 -15.804 1.00 78.25 82 PHE A N 1
ATOM 606 C CA . PHE A 1 82 ? -3.396 0.869 -15.624 1.00 78.25 82 PHE A CA 1
ATOM 607 C C . PHE A 1 82 ? -4.443 -0.010 -14.940 1.00 78.25 82 PHE A C 1
ATOM 609 O O . PHE A 1 82 ? -5.106 0.454 -14.019 1.00 78.25 82 PHE A O 1
ATOM 616 N N . SER A 1 83 ? -4.561 -1.284 -15.319 1.00 86.44 83 SER A N 1
ATOM 617 C CA . SER A 1 83 ? -5.447 -2.248 -14.664 1.00 86.44 83 SER A CA 1
ATOM 618 C C . SER A 1 83 ? -5.058 -2.462 -13.207 1.00 86.44 83 SER A C 1
ATOM 620 O O . SER A 1 83 ? -5.933 -2.436 -12.344 1.00 86.44 83 SER A O 1
ATOM 622 N N . LEU A 1 84 ? -3.763 -2.612 -12.910 1.00 83.12 84 LEU A N 1
ATOM 623 C CA . LEU A 1 84 ? -3.291 -2.767 -11.535 1.00 83.12 84 LEU A CA 1
ATOM 624 C C . LEU A 1 84 ? -3.547 -1.501 -10.702 1.00 83.12 84 LEU A C 1
ATOM 626 O O . LEU A 1 84 ? -4.052 -1.584 -9.583 1.00 83.12 84 LEU A O 1
ATOM 630 N N . GLY A 1 85 ? -3.265 -0.323 -11.264 1.00 75.75 85 GLY A N 1
ATOM 631 C CA . GLY A 1 85 ? -3.527 0.963 -10.618 1.00 75.75 85 GLY A CA 1
ATOM 632 C C . GLY A 1 85 ? -5.019 1.227 -10.400 1.00 75.75 85 GLY A C 1
ATOM 633 O O . GLY A 1 85 ? -5.416 1.672 -9.324 1.00 75.75 85 GLY A O 1
ATOM 634 N N . TYR A 1 86 ? -5.862 0.902 -11.382 1.00 78.31 86 TYR A N 1
ATOM 635 C CA . TYR A 1 86 ? -7.314 1.045 -11.288 1.00 78.31 86 TYR A CA 1
ATOM 636 C C . TYR A 1 86 ? -7.915 0.075 -10.266 1.00 78.31 86 TYR A C 1
ATOM 638 O O . TYR A 1 86 ? -8.750 0.483 -9.458 1.00 78.31 86 TYR A O 1
ATOM 646 N N . ALA A 1 87 ? -7.456 -1.181 -10.237 1.00 85.50 87 ALA A N 1
ATOM 647 C CA . ALA A 1 87 ? -7.877 -2.157 -9.234 1.00 85.50 87 ALA A CA 1
ATOM 648 C C . ALA A 1 87 ? -7.504 -1.696 -7.818 1.00 85.50 87 ALA A C 1
ATOM 650 O O . ALA A 1 87 ? -8.321 -1.784 -6.902 1.00 85.50 87 ALA A O 1
ATOM 651 N N . LEU A 1 88 ? -6.303 -1.132 -7.651 1.00 83.81 88 LEU A N 1
ATOM 652 C CA . LEU A 1 88 ? -5.858 -0.577 -6.378 1.00 83.81 88 LEU A CA 1
ATOM 653 C C . LEU A 1 88 ? -6.701 0.637 -5.960 1.00 83.81 88 LEU A C 1
ATOM 655 O O . LEU A 1 88 ? -7.144 0.706 -4.818 1.00 83.81 88 LEU A O 1
ATOM 659 N N . ALA A 1 89 ? -6.990 1.568 -6.873 1.00 76.75 89 ALA A N 1
ATOM 660 C CA . ALA A 1 89 ? -7.844 2.722 -6.589 1.00 76.75 89 ALA A CA 1
ATOM 661 C C . ALA A 1 89 ? -9.277 2.305 -6.215 1.00 76.75 89 ALA A C 1
ATOM 663 O O . ALA A 1 89 ? -9.860 2.853 -5.275 1.00 76.75 89 ALA A O 1
ATOM 664 N N . PHE A 1 90 ? -9.830 1.306 -6.909 1.00 82.75 90 PHE A N 1
ATOM 665 C CA . PHE A 1 90 ? -11.125 0.723 -6.571 1.00 82.75 90 PHE A CA 1
ATOM 666 C C . PHE A 1 90 ? -11.100 0.079 -5.181 1.00 82.75 90 PHE A C 1
ATOM 668 O O . PHE A 1 90 ? -11.993 0.330 -4.375 1.00 82.75 90 PHE A O 1
ATOM 675 N N . PHE A 1 91 ? -10.046 -0.676 -4.862 1.00 84.19 91 PHE A N 1
ATOM 676 C CA . PHE A 1 91 ? -9.857 -1.281 -3.547 1.00 84.19 91 PHE A CA 1
ATOM 677 C C . PHE A 1 91 ? -9.726 -0.239 -2.428 1.00 84.19 91 PHE A C 1
ATOM 679 O O . PHE A 1 91 ? -10.317 -0.412 -1.362 1.00 84.19 91 PHE A O 1
ATOM 686 N N . LEU A 1 92 ? -9.017 0.870 -2.667 1.00 85.25 92 LEU A N 1
ATOM 687 C CA . LEU A 1 92 ? -8.927 1.986 -1.722 1.00 85.25 92 LEU A CA 1
ATOM 688 C C . LEU A 1 92 ? -10.295 2.628 -1.497 1.00 85.25 92 LEU A C 1
ATOM 690 O O . LEU A 1 92 ? -10.685 2.847 -0.354 1.00 85.25 92 LEU A O 1
ATOM 694 N N . LYS A 1 93 ? -11.043 2.903 -2.571 1.00 85.25 93 LYS A N 1
ATOM 695 C CA . LYS A 1 93 ? -12.381 3.501 -2.486 1.00 85.25 93 LYS A CA 1
ATOM 696 C C . LYS A 1 93 ? -13.356 2.575 -1.755 1.00 85.25 93 LYS A C 1
ATOM 698 O O . LYS A 1 93 ? -14.101 3.039 -0.898 1.00 85.25 93 LYS A O 1
ATOM 703 N N . LEU A 1 94 ? -13.301 1.272 -2.030 1.00 90.00 94 LEU A N 1
ATOM 704 C CA . LEU A 1 94 ? -14.099 0.259 -1.342 1.00 90.00 94 LEU A CA 1
ATOM 705 C C . LEU A 1 94 ? -13.734 0.168 0.145 1.00 90.00 94 LEU A C 1
ATOM 707 O O . LEU A 1 94 ? -14.616 0.260 0.991 1.00 90.00 94 LEU A O 1
ATOM 711 N N . THR A 1 95 ? -12.444 0.052 0.469 1.00 88.06 95 THR A N 1
ATOM 712 C CA . THR A 1 95 ? -11.958 0.016 1.857 1.00 88.06 95 THR A CA 1
ATOM 713 C C . THR A 1 95 ? -12.355 1.281 2.610 1.00 88.06 95 THR A C 1
ATOM 715 O O . THR A 1 95 ? -12.830 1.190 3.736 1.00 88.06 95 THR A O 1
ATOM 718 N N . LEU A 1 96 ? -12.237 2.456 1.988 1.00 89.88 96 LEU A N 1
ATOM 719 C CA . LEU A 1 96 ? -12.640 3.724 2.591 1.00 89.88 96 LEU A CA 1
ATOM 720 C C . LEU A 1 96 ? -14.144 3.760 2.890 1.00 89.88 96 LEU A C 1
ATOM 722 O O . LEU A 1 96 ? -14.536 4.214 3.961 1.00 89.88 96 LEU A O 1
ATOM 726 N N . VAL A 1 97 ? -14.984 3.257 1.979 1.00 94.38 97 VAL A N 1
ATOM 727 C CA . VAL A 1 97 ? -16.435 3.151 2.199 1.00 94.38 97 VAL A CA 1
ATOM 728 C C . VAL A 1 97 ? -16.755 2.155 3.312 1.00 94.38 97 VAL A C 1
ATOM 730 O O . VAL A 1 97 ? -17.578 2.460 4.167 1.00 94.38 97 VAL A O 1
ATOM 733 N N . ILE A 1 98 ? -16.098 0.992 3.340 1.00 93.25 98 ILE A N 1
ATOM 734 C CA . ILE A 1 98 ? -16.317 -0.028 4.375 1.00 93.25 98 ILE A CA 1
ATOM 735 C C . ILE A 1 98 ? -15.891 0.500 5.745 1.00 93.25 98 ILE A C 1
ATOM 737 O O . ILE A 1 98 ? -16.677 0.458 6.684 1.00 93.25 98 ILE A O 1
ATOM 741 N N . VAL A 1 99 ? -14.668 1.021 5.863 1.00 91.56 99 VAL A N 1
ATOM 742 C CA . VAL A 1 99 ? -14.125 1.545 7.122 1.00 91.56 99 VAL A CA 1
ATOM 743 C C . VAL A 1 99 ? -14.920 2.767 7.567 1.00 91.56 99 VAL A C 1
ATOM 745 O O . VAL A 1 99 ? -15.352 2.823 8.712 1.00 91.56 99 VAL A O 1
ATOM 748 N N . GLY A 1 100 ? -15.185 3.716 6.668 1.00 91.50 100 GLY A N 1
ATOM 749 C CA . GLY A 1 100 ? -16.000 4.891 6.969 1.00 91.50 100 GLY A CA 1
ATOM 750 C C . GLY A 1 100 ? -17.420 4.520 7.393 1.00 91.50 100 GLY A C 1
ATOM 751 O O . GLY A 1 100 ? -17.915 5.045 8.385 1.00 91.50 100 GLY A O 1
ATOM 752 N N . GLY A 1 101 ? -18.050 3.571 6.699 1.00 93.75 101 GLY A N 1
ATOM 753 C CA . GLY A 1 101 ? -19.363 3.041 7.056 1.00 93.75 101 GLY A CA 1
ATOM 754 C C . GLY A 1 101 ? -19.360 2.327 8.406 1.00 93.75 101 GLY A C 1
ATOM 755 O O . GLY A 1 101 ? -20.267 2.543 9.203 1.00 93.75 101 GLY A O 1
ATOM 756 N N . LEU A 1 102 ? -18.323 1.540 8.702 1.00 89.81 102 LEU A N 1
ATOM 757 C CA . LEU A 1 102 ? -18.157 0.867 9.989 1.00 89.81 102 LEU A CA 1
ATOM 758 C C . LEU A 1 102 ? -17.979 1.874 11.129 1.00 89.81 102 LEU A C 1
ATOM 760 O O . LEU A 1 102 ? -18.628 1.739 12.162 1.00 89.81 102 LEU A O 1
ATOM 764 N N . LEU A 1 103 ? -17.146 2.901 10.935 1.00 88.69 103 LEU A N 1
ATOM 765 C CA . LEU A 1 103 ? -16.973 3.988 11.899 1.00 88.69 103 LEU A CA 1
ATOM 766 C C . LEU A 1 103 ? -18.292 4.733 12.115 1.00 88.69 103 LEU A C 1
ATOM 768 O O . LEU A 1 103 ? -18.676 4.969 13.256 1.00 88.69 103 LEU A O 1
ATOM 772 N N . LEU A 1 104 ? -19.006 5.065 11.039 1.00 91.31 104 LEU A N 1
ATOM 773 C CA . LEU A 1 104 ? -20.285 5.765 11.120 1.00 91.31 104 LEU A CA 1
ATOM 774 C C . LEU A 1 104 ? -21.352 4.915 11.824 1.00 91.31 104 LEU A C 1
ATOM 776 O O . LEU A 1 104 ? -22.118 5.442 12.625 1.00 91.31 104 LEU A O 1
ATOM 780 N N . ALA A 1 105 ? -21.364 3.602 11.585 1.00 87.50 105 ALA A N 1
ATOM 781 C CA . ALA A 1 105 ? -22.218 2.659 12.295 1.00 87.50 105 ALA A CA 1
ATOM 782 C C . ALA A 1 105 ? -21.859 2.579 13.787 1.00 87.50 105 ALA A C 1
ATOM 784 O O . ALA A 1 105 ? -22.758 2.614 14.622 1.00 87.50 105 ALA A O 1
ATOM 785 N N . LEU A 1 106 ? -20.567 2.536 14.137 1.00 85.81 106 LEU A N 1
ATOM 786 C CA . LEU A 1 106 ? -20.099 2.551 15.529 1.00 85.81 106 LEU A CA 1
ATOM 787 C C . LEU A 1 106 ? -20.502 3.841 16.251 1.00 85.81 106 LEU A C 1
ATOM 789 O O . LEU A 1 106 ? -21.037 3.775 17.354 1.00 85.81 106 LEU A O 1
ATOM 793 N N . PHE A 1 107 ? -20.295 5.000 15.623 1.00 85.94 107 PHE A N 1
ATOM 794 C CA . PHE A 1 107 ? -20.719 6.295 16.164 1.00 85.94 107 PHE A CA 1
ATOM 795 C C . PHE A 1 107 ? -22.240 6.385 16.295 1.00 85.94 107 PHE A C 1
ATOM 797 O O . PHE A 1 107 ? -22.742 6.845 17.317 1.00 85.94 107 PHE A O 1
ATOM 804 N N . GLY A 1 108 ? -22.979 5.911 15.290 1.00 84.75 108 GLY A N 1
ATOM 805 C CA . GLY A 1 108 ? -24.438 5.862 15.323 1.00 84.75 108 GLY A CA 1
ATOM 806 C C . GLY A 1 108 ? -24.962 4.968 16.445 1.00 84.75 108 GLY A C 1
ATOM 807 O O . GLY A 1 108 ? -25.922 5.329 17.113 1.00 84.75 108 GLY A O 1
ATOM 808 N N . LEU A 1 109 ? -24.306 3.838 16.704 1.00 85.44 109 LEU A N 1
ATOM 809 C CA . LEU A 1 109 ? -24.688 2.913 17.769 1.00 85.44 109 LEU A CA 1
ATOM 810 C C . LEU A 1 109 ? -24.287 3.428 19.161 1.00 85.44 109 LEU A C 1
ATOM 812 O O . LEU A 1 109 ? -25.048 3.276 20.117 1.00 85.44 109 LEU A O 1
ATOM 816 N N . GLN A 1 110 ? -23.137 4.102 19.263 1.00 79.62 110 GLN A N 1
ATOM 817 C CA . GLN A 1 110 ? -22.710 4.808 20.472 1.00 79.62 110 GLN A CA 1
ATOM 818 C C . GLN A 1 110 ? -23.647 5.976 20.812 1.00 79.62 110 GLN A C 1
ATOM 820 O O . GLN A 1 110 ? -23.914 6.206 21.987 1.00 79.62 110 GLN A O 1
ATOM 825 N N . TYR A 1 111 ? -24.188 6.683 19.815 1.00 77.62 111 TYR A N 1
ATOM 826 C CA . TYR A 1 111 ? -25.138 7.783 20.025 1.00 77.62 111 TYR A CA 1
ATOM 827 C C . TYR A 1 111 ? -26.402 7.344 20.784 1.00 77.62 111 TYR A C 1
ATOM 829 O O . TYR A 1 111 ? -26.982 8.129 21.528 1.00 77.62 111 TYR A O 1
ATOM 837 N N . VAL A 1 112 ? -26.804 6.077 20.649 1.00 82.75 112 VAL A N 1
ATOM 838 C CA . VAL A 1 112 ? -27.955 5.503 21.369 1.00 82.75 112 VAL A CA 1
ATOM 839 C C . VAL A 1 112 ? -27.561 4.974 22.764 1.00 82.75 112 VAL A C 1
ATOM 841 O O . VAL A 1 112 ? -28.385 4.385 23.455 1.00 82.75 112 VAL A O 1
ATOM 844 N N . SER A 1 113 ? -26.307 5.163 23.200 1.00 71.50 113 SER A N 1
ATOM 845 C CA . SER A 1 113 ? -25.743 4.696 24.484 1.00 71.50 113 SER A CA 1
ATOM 846 C C . SER A 1 113 ? -25.909 3.192 24.758 1.00 71.50 113 SER A C 1
ATOM 848 O O . SER A 1 113 ? -25.799 2.750 25.899 1.00 71.50 113 SER A O 1
ATOM 850 N N . LEU A 1 114 ? -26.165 2.391 23.718 1.00 63.56 114 LEU A N 1
ATOM 851 C CA . LEU A 1 114 ? -26.425 0.949 23.819 1.00 63.56 114 LEU A CA 1
ATOM 852 C C . LEU A 1 114 ? -25.145 0.095 23.787 1.00 63.56 114 LEU A C 1
ATOM 854 O O . LEU A 1 114 ? -25.207 -1.087 24.117 1.00 63.56 114 LEU A O 1
ATOM 858 N N . VAL A 1 115 ? -23.994 0.660 23.392 1.00 68.00 115 VAL A N 1
ATOM 859 C CA . VAL A 1 115 ? -22.718 -0.067 23.255 1.00 68.00 115 VAL A CA 1
ATOM 860 C C . VAL A 1 115 ? -21.555 0.738 23.838 1.00 68.00 115 VAL A C 1
ATOM 862 O O . VAL A 1 115 ? -21.265 1.848 23.395 1.00 68.00 115 VAL A O 1
ATOM 865 N N . GLU A 1 116 ? -20.852 0.142 24.802 1.00 68.31 116 GLU A N 1
ATOM 866 C CA . GLU A 1 116 ? -19.570 0.625 25.316 1.00 68.31 116 GLU A CA 1
ATOM 867 C C . GLU A 1 116 ? -18.452 0.168 24.363 1.00 68.31 116 GLU A C 1
ATOM 869 O O . GLU A 1 116 ? -18.222 -1.026 24.161 1.00 68.31 116 GLU A O 1
ATOM 874 N N . VAL A 1 117 ? -17.796 1.120 23.693 1.00 71.12 117 VAL A N 1
ATOM 875 C CA . VAL A 1 117 ? -16.763 0.821 22.690 1.00 71.12 117 VAL A CA 1
ATOM 876 C C . VAL A 1 117 ? -15.537 0.223 23.387 1.00 71.12 117 VAL A C 1
ATOM 878 O O . VAL A 1 117 ? -14.825 0.913 24.115 1.00 71.12 117 VAL A O 1
ATOM 881 N N . ASN A 1 118 ? -15.270 -1.063 23.139 1.00 77.12 118 ASN A N 1
ATOM 882 C CA . ASN A 1 118 ? -14.092 -1.766 23.648 1.00 77.12 118 ASN A CA 1
ATOM 883 C C . ASN A 1 118 ? -12.836 -1.342 22.863 1.00 77.12 118 ASN A C 1
ATOM 885 O O . ASN A 1 118 ? -12.383 -2.022 21.939 1.00 77.12 118 ASN A O 1
ATOM 889 N N . TRP A 1 119 ? -12.284 -0.186 23.236 1.00 81.75 119 TRP A N 1
ATOM 890 C CA . TRP A 1 119 ? -11.025 0.340 22.703 1.00 81.75 119 TRP A CA 1
ATOM 891 C C . TRP A 1 119 ? -9.854 -0.657 22.760 1.00 81.75 119 TRP A C 1
ATOM 893 O O . TRP A 1 119 ? -9.147 -0.760 21.756 1.00 81.75 119 TRP A O 1
ATOM 903 N N . PRO A 1 120 ? -9.661 -1.440 23.845 1.00 82.62 120 PRO A N 1
ATOM 904 C CA . PRO A 1 120 ? -8.580 -2.428 23.909 1.00 82.62 120 PRO A CA 1
ATOM 905 C C . PRO A 1 120 ? -8.636 -3.478 22.793 1.00 82.62 120 PRO A C 1
ATOM 907 O O . PRO A 1 120 ? -7.611 -3.815 22.204 1.00 82.62 120 PRO A O 1
ATOM 910 N N . GLY A 1 121 ? -9.835 -3.966 22.461 1.00 81.38 121 GLY A N 1
ATOM 911 C CA . GLY A 1 121 ? -10.028 -4.920 21.372 1.00 81.38 121 GLY A CA 1
ATOM 912 C C . GLY A 1 121 ? -9.630 -4.330 20.020 1.00 81.38 121 GLY A C 1
ATOM 913 O O . GLY A 1 121 ? -8.893 -4.961 19.268 1.00 81.38 121 GLY A O 1
ATOM 914 N N . ILE A 1 122 ? -10.057 -3.096 19.731 1.00 84.94 122 ILE A N 1
ATOM 915 C CA . ILE A 1 122 ? -9.720 -2.391 18.481 1.00 84.94 122 ILE A CA 1
ATOM 916 C C . ILE A 1 122 ? -8.208 -2.154 18.376 1.00 84.94 122 ILE A C 1
ATOM 918 O O . ILE A 1 122 ? -7.628 -2.358 17.308 1.00 84.94 122 ILE A O 1
ATOM 922 N N . GLN A 1 123 ? -7.568 -1.764 19.480 1.00 87.81 123 GLN A N 1
ATOM 923 C CA . GLN A 1 123 ? -6.132 -1.508 19.522 1.00 87.81 123 GLN A CA 1
ATOM 924 C C . GLN A 1 123 ? -5.319 -2.763 19.175 1.00 87.81 123 GLN A C 1
ATOM 926 O O . GLN A 1 123 ? -4.405 -2.673 18.362 1.00 87.81 123 GLN A O 1
ATOM 931 N N . ALA A 1 124 ? -5.698 -3.940 19.685 1.00 89.38 124 ALA A N 1
ATOM 932 C CA . ALA A 1 124 ? -5.014 -5.194 19.364 1.00 89.38 124 ALA A CA 1
ATOM 933 C C . ALA A 1 124 ? -5.072 -5.539 17.861 1.00 89.38 124 ALA A C 1
ATOM 935 O O . ALA A 1 124 ? -4.064 -5.933 17.269 1.00 89.38 124 ALA A O 1
ATOM 936 N N . TYR A 1 125 ? -6.229 -5.349 17.213 1.00 88.25 125 TYR A N 1
ATOM 937 C CA . TYR A 1 125 ? -6.357 -5.565 15.765 1.00 88.25 125 TYR A CA 1
ATOM 938 C C . TYR A 1 125 ? -5.559 -4.543 14.956 1.00 88.25 125 TYR A C 1
ATOM 940 O O . TYR A 1 125 ? -4.928 -4.901 13.959 1.00 88.25 125 TYR A O 1
ATOM 948 N N . TYR A 1 126 ? -5.568 -3.280 15.386 1.00 88.00 126 TYR A N 1
ATOM 949 C CA . TYR A 1 126 ? -4.794 -2.224 14.745 1.00 88.00 126 TYR A CA 1
ATOM 950 C C . TYR A 1 126 ? -3.287 -2.493 14.844 1.00 88.00 126 TYR A C 1
ATOM 952 O O . TYR A 1 126 ? -2.590 -2.441 13.833 1.00 88.00 126 TYR A O 1
ATOM 960 N N . GLU A 1 127 ? -2.786 -2.846 16.026 1.00 92.75 127 GLU A N 1
ATOM 961 C CA . GLU A 1 127 ? -1.373 -3.164 16.245 1.00 92.75 127 GLU A CA 1
ATOM 962 C C . GLU A 1 127 ? -0.928 -4.378 15.421 1.00 92.75 127 GLU A C 1
ATOM 964 O O . GLU A 1 127 ? 0.105 -4.314 14.755 1.00 92.75 127 GLU A O 1
ATOM 969 N N . ALA A 1 128 ? -1.728 -5.449 15.376 1.00 90.44 128 ALA A N 1
ATOM 970 C CA . ALA A 1 128 ? -1.440 -6.622 14.548 1.00 90.44 128 ALA A CA 1
ATOM 971 C C . ALA A 1 128 ? -1.403 -6.281 13.046 1.00 90.44 128 ALA A C 1
ATOM 973 O O . ALA A 1 128 ? -0.523 -6.743 12.313 1.00 90.44 128 ALA A O 1
ATOM 974 N N . PHE A 1 129 ? -2.331 -5.439 12.585 1.00 89.31 129 PHE A N 1
ATOM 975 C CA . PHE A 1 129 ? -2.368 -4.968 11.203 1.00 89.31 129 PHE A CA 1
ATOM 976 C C . PHE A 1 129 ? -1.143 -4.116 10.852 1.00 89.31 129 PHE A C 1
ATOM 978 O O . PHE A 1 129 ? -0.503 -4.346 9.823 1.00 89.31 129 PHE A O 1
ATOM 985 N N . VAL A 1 130 ? -0.776 -3.169 11.720 1.00 90.69 130 VAL A N 1
ATOM 986 C CA . VAL A 1 130 ? 0.411 -2.323 11.541 1.00 90.69 130 VAL A CA 1
ATOM 987 C C . VAL A 1 130 ? 1.682 -3.168 11.554 1.00 90.69 130 VAL A C 1
ATOM 989 O O . VAL A 1 130 ? 2.514 -3.006 10.664 1.00 90.69 130 VAL A O 1
ATOM 992 N N . ALA A 1 131 ? 1.813 -4.116 12.484 1.00 92.12 131 ALA A N 1
ATOM 993 C CA . ALA A 1 131 ? 2.965 -5.012 12.564 1.00 92.12 131 ALA A CA 1
ATOM 994 C C . ALA A 1 131 ? 3.131 -5.866 11.295 1.00 92.12 131 ALA A C 1
ATOM 996 O O . ALA A 1 131 ? 4.247 -6.070 10.819 1.00 92.12 131 ALA A O 1
ATOM 997 N N . TRP A 1 132 ? 2.028 -6.323 10.693 1.00 88.69 132 TRP A N 1
ATOM 998 C CA . TRP A 1 132 ? 2.064 -7.039 9.416 1.00 88.69 132 TRP A CA 1
ATOM 999 C C . TRP A 1 132 ? 2.385 -6.122 8.220 1.00 88.69 132 TRP A C 1
ATOM 1001 O O . TRP A 1 132 ? 3.033 -6.552 7.258 1.00 88.69 132 TRP A O 1
ATOM 1011 N N . MET A 1 133 ? 1.955 -4.860 8.256 1.00 89.88 133 MET A N 1
ATOM 1012 C CA . MET A 1 133 ? 2.143 -3.910 7.156 1.00 89.88 133 MET A CA 1
ATOM 1013 C C . MET A 1 133 ? 3.531 -3.260 7.147 1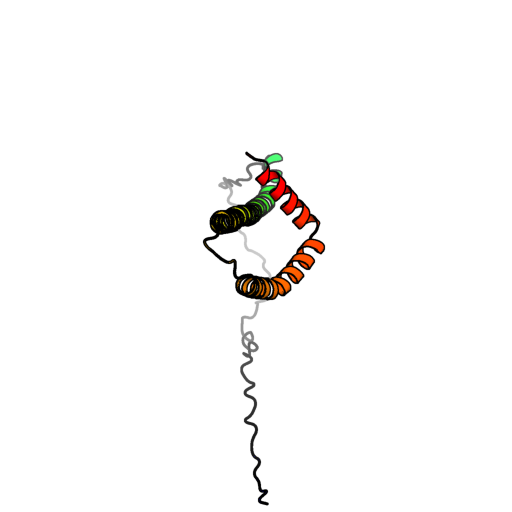.00 89.88 133 MET A C 1
ATOM 1015 O O . MET A 1 133 ? 4.100 -3.062 6.071 1.00 89.88 133 MET A O 1
ATOM 1019 N N . GLN A 1 134 ? 4.089 -2.943 8.317 1.00 90.56 134 GLN A N 1
ATOM 1020 C CA . GLN A 1 134 ? 5.329 -2.179 8.471 1.00 90.56 134 GLN A CA 1
ATOM 1021 C C . GLN A 1 134 ? 6.504 -2.733 7.630 1.00 90.56 134 GLN A C 1
ATOM 1023 O O . GLN A 1 134 ? 7.137 -1.936 6.930 1.00 90.56 134 GLN A O 1
ATOM 1028 N N . PRO A 1 135 ? 6.770 -4.058 7.579 1.00 87.69 135 PRO A N 1
ATOM 1029 C CA . PRO A 1 135 ? 7.848 -4.606 6.752 1.00 87.69 135 PRO A CA 1
ATOM 1030 C C . PRO A 1 135 ? 7.632 -4.390 5.246 1.00 87.69 135 PRO A C 1
ATOM 1032 O O . PRO A 1 135 ? 8.575 -4.110 4.512 1.00 87.69 135 PRO A O 1
ATOM 1035 N N . ARG A 1 136 ? 6.381 -4.476 4.773 1.00 84.19 136 ARG A N 1
ATOM 1036 C CA . ARG A 1 136 ? 6.021 -4.326 3.349 1.00 84.19 136 ARG A CA 1
ATOM 1037 C C . ARG A 1 136 ? 6.022 -2.864 2.911 1.00 84.19 136 ARG A C 1
ATOM 1039 O O . ARG A 1 136 ? 6.413 -2.554 1.788 1.00 84.19 136 ARG A O 1
ATOM 1046 N N . ALA A 1 137 ? 5.622 -1.966 3.809 1.00 83.56 137 ALA A N 1
ATOM 1047 C CA . ALA A 1 137 ? 5.633 -0.529 3.566 1.00 83.56 137 ALA A CA 1
ATOM 1048 C C . ALA A 1 137 ? 7.060 0.016 3.380 1.00 83.56 137 ALA A C 1
ATOM 1050 O O . ALA A 1 137 ? 7.264 0.902 2.552 1.00 83.56 137 ALA A O 1
ATOM 1051 N N . GLY 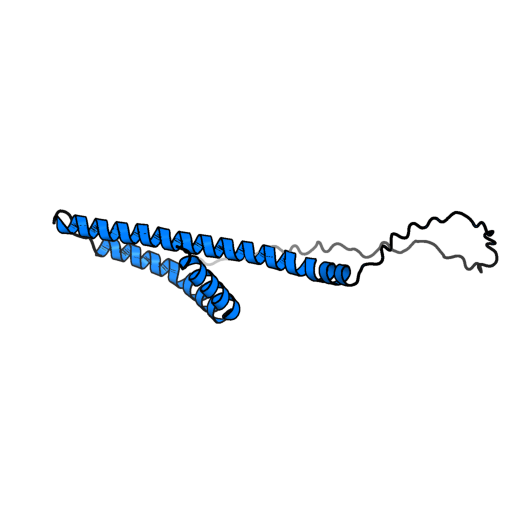A 1 138 ? 8.050 -0.539 4.092 1.00 84.81 138 GLY A N 1
ATOM 1052 C CA . GLY A 1 138 ? 9.462 -0.177 3.927 1.00 84.81 138 GLY A CA 1
ATOM 1053 C C . GLY A 1 138 ? 9.975 -0.440 2.509 1.00 84.81 138 GLY A C 1
ATOM 1054 O O . GLY A 1 138 ? 10.467 0.474 1.851 1.00 84.81 138 GLY A O 1
ATOM 1055 N N . SER A 1 139 ? 9.778 -1.658 1.996 1.00 82.38 139 SER A N 1
ATOM 1056 C CA . SER A 1 139 ? 10.185 -2.026 0.631 1.00 82.38 139 SER A CA 1
ATOM 1057 C C . SER A 1 139 ? 9.414 -1.259 -0.446 1.00 82.38 139 SER A C 1
ATOM 1059 O O . SER A 1 139 ? 9.992 -0.879 -1.462 1.00 82.38 139 SER A O 1
ATOM 1061 N N . PHE A 1 140 ? 8.124 -0.983 -0.227 1.00 83.06 140 PHE A N 1
ATOM 1062 C CA . PHE A 1 140 ? 7.336 -0.157 -1.143 1.00 83.06 140 PHE A CA 1
ATOM 1063 C C . PHE A 1 140 ? 7.841 1.288 -1.190 1.00 83.06 140 PHE A C 1
ATOM 1065 O O . PHE A 1 140 ? 7.973 1.857 -2.270 1.00 83.06 140 PHE A O 1
ATOM 1072 N N . ARG A 1 141 ? 8.168 1.880 -0.035 1.00 84.62 141 ARG A N 1
ATOM 1073 C CA . ARG A 1 141 ? 8.745 3.227 0.034 1.00 84.62 141 ARG A CA 1
ATOM 1074 C C . ARG A 1 141 ? 10.068 3.299 -0.721 1.00 84.62 141 ARG A C 1
ATOM 1076 O O . ARG A 1 141 ? 10.255 4.226 -1.501 1.00 84.62 141 ARG A O 1
ATOM 1083 N N . GLU A 1 142 ? 10.943 2.317 -0.528 1.00 86.19 142 GLU A N 1
ATOM 1084 C CA . GLU A 1 142 ? 12.223 2.247 -1.237 1.00 86.19 142 GLU A CA 1
ATOM 1085 C C . GLU A 1 142 ? 12.020 2.107 -2.752 1.00 86.19 142 GLU A C 1
ATOM 1087 O O . GLU A 1 142 ? 12.669 2.793 -3.537 1.00 86.19 142 GLU A O 1
ATOM 1092 N N . PHE A 1 143 ? 11.047 1.298 -3.184 1.00 82.88 143 PHE A N 1
ATOM 1093 C CA . PHE A 1 143 ? 10.665 1.179 -4.592 1.00 82.88 143 PHE A CA 1
ATOM 1094 C C . PHE A 1 143 ? 10.141 2.502 -5.169 1.00 82.88 143 PHE A C 1
ATOM 1096 O O . PHE A 1 143 ? 10.546 2.905 -6.255 1.00 82.88 143 PHE A O 1
ATOM 1103 N N . VAL A 1 144 ? 9.280 3.211 -4.437 1.00 83.62 144 VAL A N 1
ATOM 1104 C CA . VAL A 1 144 ? 8.726 4.508 -4.856 1.00 83.62 144 VAL A CA 1
ATOM 1105 C C . VAL A 1 144 ? 9.816 5.577 -4.960 1.00 83.62 144 VAL A C 1
ATOM 1107 O O . VAL A 1 144 ? 9.834 6.331 -5.931 1.00 83.62 144 VAL A O 1
ATOM 1110 N N . ILE A 1 145 ? 10.736 5.634 -3.992 1.00 88.94 145 ILE A N 1
ATOM 1111 C CA . ILE A 1 145 ? 11.844 6.601 -3.982 1.00 88.94 145 ILE A CA 1
ATOM 1112 C C . ILE A 1 145 ? 12.879 6.265 -5.062 1.00 88.94 145 ILE A C 1
ATOM 1114 O O . ILE A 1 145 ? 13.397 7.170 -5.705 1.00 88.94 145 ILE A O 1
ATOM 1118 N N . SER A 1 146 ? 13.161 4.986 -5.313 1.00 85.94 146 SER A N 1
ATOM 1119 C CA . SER A 1 146 ? 14.077 4.575 -6.388 1.00 85.94 146 SER A CA 1
ATOM 1120 C C . SER A 1 146 ? 13.462 4.701 -7.787 1.00 85.94 146 SER A C 1
ATOM 1122 O O . SER A 1 146 ? 14.191 4.841 -8.765 1.00 85.94 146 SER A O 1
ATOM 1124 N N . ASN A 1 147 ? 12.130 4.719 -7.897 1.00 84.31 147 ASN A N 1
ATOM 1125 C CA . ASN A 1 147 ? 11.402 4.792 -9.165 1.00 84.31 147 ASN A CA 1
ATOM 1126 C C . ASN A 1 147 ? 10.508 6.037 -9.246 1.00 84.31 147 ASN A C 1
ATOM 1128 O O . ASN A 1 147 ? 9.358 5.948 -9.678 1.00 84.31 147 ASN A O 1
ATOM 1132 N N . ILE A 1 148 ? 11.030 7.215 -8.880 1.00 87.75 148 ILE A N 1
ATOM 1133 C CA . ILE A 1 148 ? 10.274 8.485 -8.914 1.00 87.75 148 ILE A CA 1
ATOM 1134 C C . ILE A 1 148 ? 9.584 8.750 -10.262 1.00 87.75 148 ILE A C 1
ATOM 1136 O O . ILE A 1 148 ? 8.421 9.147 -10.235 1.00 87.75 148 ILE A O 1
ATOM 1140 N N . PRO A 1 149 ? 10.198 8.509 -11.440 1.00 80.38 149 PRO A N 1
ATOM 1141 C CA . PRO A 1 149 ? 9.503 8.717 -12.711 1.00 80.38 149 PRO A CA 1
ATOM 1142 C C . PRO A 1 149 ? 8.258 7.826 -12.858 1.00 80.38 149 PRO A C 1
ATOM 1144 O O . PRO A 1 149 ? 7.202 8.297 -13.280 1.00 80.38 149 PRO A O 1
ATOM 1147 N N . ALA A 1 150 ? 8.349 6.556 -12.448 1.00 68.81 150 ALA A N 1
ATOM 1148 C CA . ALA A 1 150 ? 7.237 5.609 -12.504 1.00 68.81 150 ALA A CA 1
ATOM 1149 C C . ALA A 1 150 ? 6.185 5.895 -11.422 1.00 68.81 150 ALA A C 1
ATOM 1151 O O . ALA A 1 150 ? 4.991 5.863 -11.706 1.00 68.81 150 ALA A O 1
ATOM 1152 N N . ALA A 1 151 ? 6.609 6.241 -10.204 1.00 76.38 151 ALA A N 1
ATOM 1153 C CA . ALA A 1 151 ? 5.724 6.643 -9.116 1.00 76.38 151 ALA A CA 1
ATOM 1154 C C . ALA A 1 151 ? 4.998 7.963 -9.421 1.00 76.38 151 ALA A C 1
ATOM 1156 O O . ALA A 1 151 ? 3.817 8.100 -9.115 1.00 76.38 151 ALA A O 1
ATOM 1157 N N . GLY A 1 152 ? 5.673 8.910 -10.075 1.00 79.38 152 GLY A N 1
ATOM 1158 C CA . GLY A 1 152 ? 5.097 10.162 -10.556 1.00 79.38 152 GLY A CA 1
ATOM 1159 C C . GLY A 1 152 ? 4.044 9.921 -11.632 1.00 79.38 152 GLY A C 1
ATOM 1160 O O . GLY A 1 152 ? 2.935 10.435 -11.520 1.00 79.38 152 GLY A O 1
ATOM 1161 N N . MET A 1 153 ? 4.333 9.075 -12.624 1.00 79.00 153 MET A N 1
ATOM 1162 C CA . MET A 1 153 ? 3.355 8.701 -13.654 1.00 79.00 153 MET A CA 1
ATOM 1163 C C . MET A 1 153 ? 2.181 7.889 -13.088 1.00 79.00 153 MET A C 1
ATOM 1165 O O . MET A 1 153 ? 1.036 8.140 -13.458 1.00 79.00 153 MET A O 1
ATOM 1169 N N . ALA A 1 154 ? 2.425 6.971 -12.148 1.00 72.25 154 ALA A N 1
ATOM 1170 C CA . ALA A 1 154 ? 1.374 6.227 -11.454 1.00 72.25 154 ALA A CA 1
ATOM 1171 C C . ALA A 1 154 ? 0.501 7.148 -10.585 1.00 72.25 154 ALA A C 1
ATOM 1173 O O . ALA A 1 154 ? -0.723 7.042 -10.615 1.00 72.25 154 ALA A O 1
ATOM 1174 N N . GLY A 1 155 ? 1.109 8.093 -9.863 1.00 79.00 155 GLY A N 1
ATOM 1175 C CA . GLY A 1 155 ? 0.407 9.103 -9.072 1.00 79.00 155 GLY A CA 1
ATOM 1176 C C . GLY A 1 155 ? -0.412 10.060 -9.937 1.00 79.00 155 GLY A C 1
ATOM 1177 O O . GLY A 1 155 ? -1.557 10.359 -9.606 1.00 79.00 155 GLY A O 1
ATOM 1178 N N . LEU A 1 156 ? 0.126 10.479 -11.086 1.00 80.69 156 LEU A N 1
ATOM 1179 C CA . LEU A 1 156 ? -0.604 11.269 -12.078 1.00 80.69 156 LEU A CA 1
ATOM 1180 C C . LEU A 1 156 ? -1.763 10.474 -12.692 1.00 80.69 156 LEU A C 1
ATOM 1182 O O . LEU A 1 156 ? -2.866 11.004 -12.799 1.00 80.69 156 LEU A O 1
ATOM 1186 N N . GLY A 1 157 ? -1.558 9.199 -13.029 1.00 69.31 157 GLY A N 1
ATOM 1187 C CA . GLY A 1 157 ? -2.618 8.305 -13.503 1.00 69.31 157 GLY A CA 1
ATOM 1188 C C . GLY A 1 157 ? -3.726 8.105 -12.465 1.00 69.31 157 GLY A C 1
ATOM 1189 O O . GLY A 1 157 ? -4.908 8.141 -12.805 1.00 69.31 157 GLY A O 1
ATOM 1190 N N . LEU A 1 158 ? -3.359 7.984 -11.188 1.00 71.81 158 LEU A N 1
ATOM 1191 C CA . LEU A 1 158 ? -4.287 7.851 -10.066 1.00 71.81 158 LEU A CA 1
ATOM 1192 C C . LEU A 1 158 ? -5.074 9.152 -9.819 1.00 71.81 158 LEU A C 1
ATOM 1194 O O . LEU A 1 158 ? -6.296 9.110 -9.679 1.00 71.81 158 LEU A O 1
ATOM 1198 N N . LEU A 1 159 ? -4.412 10.313 -9.850 1.00 79.00 159 LEU A N 1
ATOM 1199 C CA . LEU A 1 159 ? -5.050 11.633 -9.736 1.00 79.00 159 LEU A CA 1
ATOM 1200 C C . LEU A 1 159 ? -6.012 11.917 -10.894 1.00 79.00 159 LEU A C 1
ATOM 1202 O O . LEU A 1 159 ? -7.121 12.402 -10.675 1.00 79.00 159 LEU A O 1
ATOM 1206 N N . LEU A 1 160 ? -5.610 11.605 -12.126 1.00 77.00 160 LEU A N 1
ATOM 1207 C CA . LEU A 1 160 ? -6.459 11.782 -13.304 1.00 77.00 160 LEU A CA 1
ATOM 1208 C C . LEU A 1 160 ? -7.629 10.785 -13.318 1.00 77.00 160 LEU A C 1
ATOM 1210 O O . LEU A 1 160 ? -8.733 11.159 -13.715 1.00 77.00 160 LEU A O 1
ATOM 1214 N N . GLY A 1 161 ? -7.421 9.555 -12.834 1.00 62.81 161 GLY A N 1
ATOM 1215 C CA . GLY A 1 161 ? -8.459 8.529 -12.700 1.00 62.81 161 GLY A CA 1
ATOM 1216 C C . GLY A 1 161 ? -9.530 8.880 -11.664 1.00 62.81 161 GLY A C 1
ATOM 1217 O O . GLY A 1 161 ? -10.716 8.712 -11.931 1.00 62.81 161 GLY A O 1
ATOM 1218 N N . LEU A 1 162 ? -9.137 9.451 -10.521 1.00 67.50 162 LEU A N 1
ATOM 1219 C CA . LEU A 1 162 ? -10.067 9.955 -9.499 1.00 67.50 162 LEU A CA 1
ATOM 1220 C C . LEU A 1 162 ? -10.857 11.188 -9.962 1.00 67.50 162 LEU A C 1
ATOM 1222 O O . LEU A 1 162 ? -11.915 11.481 -9.411 1.00 67.50 162 LEU A O 1
ATOM 1226 N N . ARG A 1 163 ? -10.355 11.918 -10.965 1.00 63.88 163 ARG A N 1
ATOM 1227 C CA . ARG A 1 163 ? -10.955 13.168 -11.445 1.00 63.88 163 ARG A CA 1
ATOM 1228 C C . ARG A 1 163 ? -12.036 12.968 -12.518 1.00 63.88 163 ARG A C 1
ATOM 1230 O O . ARG A 1 163 ? -12.696 13.936 -12.900 1.00 63.88 163 ARG A O 1
ATOM 1237 N N . LYS A 1 164 ? -12.277 11.745 -13.000 1.00 50.03 164 LYS A N 1
ATOM 1238 C CA . LYS A 1 164 ? -13.416 11.464 -13.888 1.00 50.03 164 LYS A CA 1
ATOM 1239 C C . LYS A 1 164 ? -14.638 11.012 -13.078 1.00 50.03 164 LYS A C 1
ATOM 1241 O O . LYS A 1 164 ? -14.778 9.826 -12.822 1.00 50.03 164 LYS A O 1
ATOM 1246 N N . LYS A 1 165 ? -15.476 12.010 -12.754 1.00 43.56 165 LYS A N 1
ATOM 1247 C CA . LYS A 1 165 ? -16.871 11.970 -12.255 1.00 43.56 165 LYS A CA 1
ATOM 1248 C C . LYS A 1 165 ? -17.201 10.926 -11.186 1.00 43.56 165 LYS A C 1
ATOM 1250 O O . LYS A 1 165 ? -17.420 9.750 -11.536 1.00 43.56 165 LYS A O 1
#

pLDDT: mean 72.23, std 14.12, range [43.41, 94.38]

Foldseek 3Di:
DDDDDDDDDPDDDPDDDDDPPDDPPPDDDDDDPDDPDDPPDDDDDDDDPPPPVPPVCDPVNVVCVVVVVVVVVVVVVCVVLLVVLVVVLVVVVVVCCVVVVVVVVVVVCVVVVNDDDPPVVVVVVVVVVCVVCVVVVVVVVVVCVVPVVVVVVSVVSNVVVVPPD

Radius of gyration: 37.44 Å; chains: 1; bounding box: 69×58×106 Å